Protein AF-A0A3M1QNT5-F1 (afdb_monomer_lite)

Foldseek 3Di:
DDDDCVVPVVVCVVVVPPAPPWDWDADPNDTPDIDHDDDDPVVVVVVVVCSVVDDDDPDDPPDPDD

Secondary structure (DSSP, 8-state):
----SSS-HHHHHHTT--SSSEEEEEETTEEEEEEESPPPHHHHHHHHHHHHH----S--------

Radius of gyration: 12.73 Å; chains: 1; bounding box: 28×28×32 Å

pLDDT: mean 80.83, std 13.51, range [35.22, 92.0]

Sequence (66 aa):
AKVDVDANPGLSQTFRIQSIPTIMLLKDRTIVFSQPGALPEPAFRQLLDQLIALEVPAEEQADPAE

Structure (mmCIF, N/CA/C/O backbone):
data_AF-A0A3M1QNT5-F1
#
_entry.id   AF-A0A3M1QNT5-F1
#
loop_
_atom_site.group_PDB
_atom_site.id
_atom_site.type_symbol
_atom_site.label_atom_id
_atom_site.label_alt_id
_atom_site.label_comp_id
_atom_site.label_asym_id
_atom_site.label_entity_id
_atom_site.label_seq_id
_atom_site.pdbx_PDB_ins_code
_atom_site.Cartn_x
_atom_site.Cartn_y
_atom_site.Cartn_z
_atom_site.occupancy
_atom_site.B_iso_or_equiv
_atom_site.auth_seq_id
_atom_site.auth_comp_id
_atom_site.auth_asym_id
_atom_site.auth_atom_id
_atom_site.pdbx_PDB_model_num
ATOM 1 N N . ALA A 1 1 ? 0.486 -10.847 0.184 1.00 83.56 1 ALA A N 1
ATOM 2 C CA . ALA A 1 1 ? 0.541 -11.660 -1.054 1.00 83.56 1 ALA A CA 1
ATOM 3 C C . ALA A 1 1 ? 1.209 -10.839 -2.152 1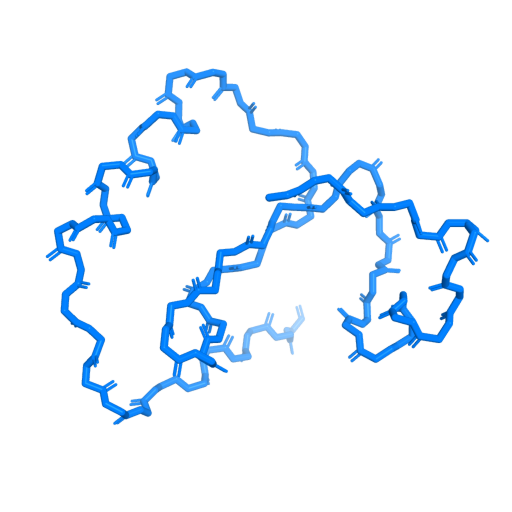.00 83.56 1 ALA A C 1
ATOM 5 O O . ALA A 1 1 ? 1.160 -9.619 -2.064 1.00 83.56 1 ALA A O 1
ATOM 6 N N . LYS A 1 2 ? 1.827 -11.472 -3.157 1.00 86.06 2 LYS A N 1
ATOM 7 C CA . LYS A 1 2 ? 2.302 -10.775 -4.364 1.00 86.06 2 LYS A CA 1
ATOM 8 C C . LYS A 1 2 ? 1.279 -10.990 -5.474 1.00 86.06 2 LYS A C 1
ATOM 10 O O . LYS A 1 2 ? 0.909 -12.134 -5.720 1.00 86.06 2 LYS A O 1
ATOM 15 N N . VAL A 1 3 ? 0.841 -9.914 -6.116 1.00 87.25 3 VAL A N 1
ATOM 16 C CA . VAL A 1 3 ? -0.102 -9.954 -7.241 1.00 87.25 3 VAL A CA 1
ATOM 17 C C . VAL A 1 3 ? 0.596 -9.378 -8.465 1.00 87.25 3 VAL A C 1
ATOM 19 O O . VAL A 1 3 ? 1.258 -8.349 -8.367 1.00 87.25 3 VAL A O 1
ATOM 22 N N . ASP A 1 4 ? 0.477 -10.072 -9.592 1.00 89.38 4 ASP A N 1
ATOM 23 C CA . ASP A 1 4 ? 0.974 -9.613 -10.886 1.00 89.38 4 ASP A CA 1
ATOM 24 C C . ASP A 1 4 ? -0.121 -8.791 -11.579 1.00 89.38 4 ASP A C 1
ATOM 26 O O . ASP A 1 4 ? -1.204 -9.305 -11.867 1.00 89.38 4 ASP A O 1
ATOM 30 N N . VAL A 1 5 ? 0.147 -7.507 -11.793 1.00 86.12 5 VAL A N 1
ATOM 31 C CA . VAL A 1 5 ? -0.793 -6.547 -12.385 1.00 86.12 5 VAL A CA 1
ATOM 32 C C . VAL A 1 5 ? -0.880 -6.658 -13.909 1.00 86.12 5 VAL A C 1
ATOM 34 O O . VAL A 1 5 ? -1.914 -6.296 -14.473 1.00 86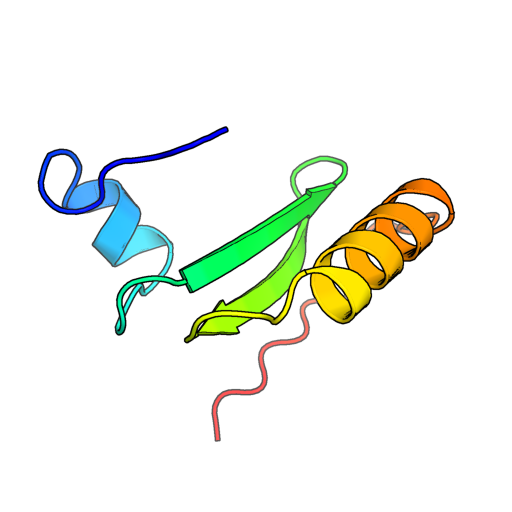.12 5 VAL A O 1
ATOM 37 N N . ASP A 1 6 ? 0.147 -7.209 -14.562 1.00 86.19 6 ASP A N 1
ATOM 38 C CA . ASP A 1 6 ? 0.177 -7.435 -16.010 1.00 86.19 6 ASP A CA 1
ATOM 39 C C . ASP A 1 6 ? -0.674 -8.657 -16.369 1.00 86.19 6 ASP A C 1
ATOM 41 O O . ASP A 1 6 ? -1.442 -8.642 -17.332 1.00 86.19 6 ASP A O 1
ATOM 45 N N . ALA A 1 7 ? -0.611 -9.700 -15.537 1.00 91.25 7 ALA A N 1
ATOM 46 C CA . ALA A 1 7 ? -1.466 -10.878 -15.667 1.00 91.25 7 ALA A CA 1
ATOM 47 C C . ALA A 1 7 ? -2.926 -10.623 -15.234 1.00 91.25 7 ALA A C 1
ATOM 49 O O . ALA A 1 7 ? -3.811 -11.409 -15.574 1.00 91.25 7 ALA A O 1
ATOM 50 N N . ASN A 1 8 ? -3.196 -9.546 -14.481 1.00 88.19 8 ASN A N 1
ATOM 51 C CA . ASN A 1 8 ? -4.512 -9.244 -13.905 1.00 88.19 8 ASN A CA 1
ATOM 52 C C . ASN A 1 8 ? -4.956 -7.788 -14.165 1.00 88.19 8 ASN A C 1
ATOM 54 O O . ASN A 1 8 ? -5.186 -7.036 -13.212 1.00 88.19 8 ASN A O 1
ATOM 58 N N . PRO A 1 9 ? -5.169 -7.379 -15.430 1.00 84.94 9 PRO A N 1
ATOM 59 C CA . PRO A 1 9 ? -5.499 -5.993 -15.775 1.00 84.94 9 PRO A CA 1
ATOM 60 C C . PRO A 1 9 ? -6.779 -5.482 -15.092 1.00 84.94 9 PRO A C 1
ATOM 62 O O . PRO A 1 9 ? -6.865 -4.307 -14.748 1.00 84.94 9 PRO A O 1
ATOM 65 N N . GLY A 1 10 ? -7.759 -6.355 -14.826 1.00 87.94 10 GLY A N 1
ATOM 66 C CA . GLY A 1 10 ? -8.983 -5.989 -14.101 1.00 87.94 10 GLY A CA 1
ATOM 67 C C . GLY A 1 10 ? -8.731 -5.533 -12.658 1.00 87.94 10 GLY A C 1
ATOM 68 O O . GLY A 1 10 ? -9.358 -4.577 -12.197 1.00 87.94 10 GLY A O 1
ATOM 69 N N . LEU A 1 11 ? -7.780 -6.161 -11.956 1.00 85.12 11 LEU A N 1
ATOM 70 C CA . LEU A 1 11 ? -7.375 -5.738 -10.610 1.00 85.12 11 LEU A CA 1
ATOM 71 C C . LEU A 1 11 ? -6.632 -4.403 -10.671 1.00 85.12 11 LEU A C 1
ATOM 73 O O . LEU A 1 11 ? -6.936 -3.503 -9.895 1.00 85.12 11 LEU A O 1
ATOM 77 N N . SER A 1 12 ? -5.732 -4.240 -11.638 1.00 83.38 12 SER A N 1
ATOM 78 C CA . SER A 1 12 ? -4.982 -2.999 -11.857 1.00 83.38 12 SER A CA 1
ATOM 79 C C . SER A 1 12 ? -5.910 -1.803 -12.081 1.00 83.38 12 SER A C 1
ATOM 81 O O . SER A 1 12 ? -5.696 -0.743 -11.501 1.00 83.38 12 SER A O 1
ATOM 83 N N . GLN A 1 13 ? -6.984 -1.991 -12.854 1.00 85.88 13 GLN A N 1
ATOM 84 C CA . GLN A 1 13 ? -8.010 -0.967 -13.074 1.00 85.88 13 GLN A CA 1
ATOM 85 C C . GLN A 1 13 ? -8.842 -0.701 -11.810 1.00 85.88 13 GLN A C 1
ATOM 87 O O . GLN A 1 13 ? -9.046 0.454 -11.441 1.00 85.88 13 GLN A O 1
ATOM 92 N N . THR A 1 14 ? -9.285 -1.756 -11.117 1.00 85.38 14 THR A N 1
ATOM 93 C CA . THR A 1 14 ? -10.126 -1.637 -9.909 1.00 85.38 14 THR A CA 1
ATOM 94 C C . THR A 1 14 ? -9.401 -0.902 -8.782 1.00 85.38 14 THR A C 1
ATOM 96 O O . THR A 1 14 ? -9.978 -0.032 -8.137 1.00 85.38 14 THR A O 1
ATOM 99 N N . PHE A 1 15 ? -8.121 -1.209 -8.579 1.00 84.81 15 PHE A N 1
ATOM 100 C CA . PHE A 1 15 ? -7.275 -0.580 -7.564 1.00 84.81 15 PHE A CA 1
ATOM 101 C C . PHE A 1 15 ? -6.520 0.655 -8.082 1.00 84.81 15 PHE A C 1
ATOM 103 O O . PHE A 1 15 ? -5.653 1.168 -7.379 1.00 84.81 15 PHE A O 1
ATOM 110 N N . ARG A 1 16 ? -6.834 1.131 -9.300 1.00 84.00 16 ARG A N 1
ATOM 111 C CA . ARG A 1 16 ? -6.227 2.312 -9.943 1.00 84.00 16 ARG A CA 1
ATOM 112 C C . ARG A 1 16 ? -4.692 2.314 -9.866 1.00 84.00 16 ARG A C 1
ATOM 114 O O . ARG A 1 16 ? -4.078 3.330 -9.550 1.00 84.00 16 ARG A O 1
ATOM 121 N N . ILE A 1 17 ? -4.063 1.173 -10.145 1.00 84.62 17 ILE A N 1
ATOM 122 C CA . ILE A 1 17 ? -2.605 1.025 -10.099 1.00 84.62 17 ILE A CA 1
ATOM 123 C C . ILE A 1 17 ? -1.983 1.799 -11.266 1.00 84.62 17 ILE A C 1
ATOM 125 O O . ILE A 1 17 ? -2.098 1.392 -12.419 1.00 84.62 17 ILE A O 1
ATOM 129 N N . GLN A 1 18 ? -1.318 2.914 -10.960 1.00 83.38 18 GLN A N 1
ATOM 130 C CA . GLN A 1 18 ? -0.674 3.787 -11.955 1.00 83.38 18 GLN A CA 1
ATOM 131 C C . GLN A 1 18 ? 0.849 3.614 -12.024 1.00 83.38 18 GLN A C 1
ATOM 133 O O . GLN A 1 18 ? 1.485 4.074 -12.967 1.00 83.38 18 GLN A O 1
ATOM 138 N N . SER A 1 19 ? 1.452 2.968 -11.025 1.00 83.19 19 SER A N 1
ATOM 139 C CA . SER A 1 19 ? 2.898 2.757 -10.959 1.00 83.19 19 SER A CA 1
ATOM 140 C C . SER A 1 19 ? 3.242 1.412 -10.329 1.00 83.19 19 SER A C 1
ATOM 142 O O . SER A 1 19 ? 2.507 0.874 -9.497 1.00 83.19 19 SER A O 1
ATOM 144 N N . ILE A 1 20 ? 4.366 0.846 -10.759 1.00 85.31 20 ILE A N 1
ATOM 145 C CA . ILE A 1 20 ? 4.838 -0.465 -10.323 1.00 85.31 20 ILE A CA 1
ATOM 146 C C . ILE A 1 20 ? 6.253 -0.279 -9.754 1.00 85.31 20 ILE A C 1
ATOM 148 O O . ILE A 1 20 ? 7.110 0.245 -10.468 1.00 85.31 20 ILE A O 1
ATOM 152 N N . PRO A 1 21 ? 6.530 -0.704 -8.505 1.00 87.88 21 PRO A N 1
ATOM 153 C CA . PRO A 1 21 ? 5.623 -1.377 -7.566 1.00 87.88 21 PRO A CA 1
ATOM 154 C C . PRO A 1 21 ? 4.672 -0.408 -6.834 1.00 87.88 21 PRO A C 1
ATOM 156 O O . PRO A 1 21 ? 5.056 0.713 -6.525 1.00 87.88 21 PRO A O 1
ATOM 159 N N . THR A 1 22 ? 3.455 -0.860 -6.505 1.00 88.31 22 THR A N 1
ATOM 160 C CA . THR A 1 22 ? 2.534 -0.193 -5.560 1.00 88.31 22 THR A CA 1
ATOM 161 C C . THR A 1 22 ? 2.363 -1.083 -4.332 1.00 88.31 22 THR A C 1
ATOM 163 O O . THR A 1 22 ? 2.128 -2.287 -4.468 1.00 88.31 22 THR A O 1
ATOM 166 N N . ILE A 1 23 ? 2.484 -0.508 -3.136 1.00 89.94 23 ILE A N 1
ATOM 167 C CA . ILE A 1 23 ? 2.331 -1.221 -1.866 1.00 89.94 23 ILE A CA 1
ATOM 168 C C . ILE A 1 23 ? 0.981 -0.844 -1.260 1.00 89.94 23 ILE A C 1
ATOM 170 O O . ILE A 1 23 ? 0.708 0.328 -1.013 1.00 89.94 23 ILE A O 1
ATOM 174 N N . MET A 1 24 ? 0.147 -1.852 -1.003 1.00 86.88 24 MET A N 1
ATOM 175 C CA . MET A 1 24 ? -1.184 -1.687 -0.425 1.00 86.88 24 MET A CA 1
ATOM 176 C C . MET A 1 24 ? -1.341 -2.573 0.807 1.00 86.88 24 MET A C 1
ATOM 178 O O . MET A 1 24 ? -0.972 -3.751 0.782 1.00 86.88 24 MET A O 1
ATOM 182 N N . LEU A 1 25 ? -1.903 -2.012 1.875 1.00 88.38 25 LEU A N 1
ATOM 183 C CA . LEU A 1 25 ? -2.220 -2.729 3.105 1.00 88.38 25 LEU A CA 1
ATOM 184 C C . LEU A 1 25 ? -3.736 -2.834 3.241 1.00 88.38 25 LEU A C 1
ATOM 186 O O . LEU A 1 25 ? -4.450 -1.831 3.214 1.00 88.38 25 LEU A O 1
ATOM 190 N N . LEU A 1 26 ? -4.209 -4.069 3.387 1.00 86.12 26 LEU A N 1
ATOM 191 C CA . LEU A 1 26 ? -5.618 -4.389 3.562 1.00 86.12 26 LEU A CA 1
ATOM 192 C C . LEU A 1 26 ? -5.807 -5.025 4.937 1.00 86.12 26 LEU A C 1
ATOM 194 O O . LEU A 1 26 ? -5.127 -6.002 5.261 1.00 86.12 26 LEU A O 1
ATOM 198 N N . LYS A 1 27 ? -6.749 -4.501 5.720 1.00 83.94 27 LYS A N 1
ATOM 199 C CA . LYS A 1 27 ? -7.152 -5.044 7.020 1.00 83.94 27 LYS A CA 1
ATOM 200 C C . LYS A 1 27 ? -8.672 -5.083 7.091 1.00 83.94 27 LYS A C 1
ATOM 202 O O . LYS A 1 27 ? -9.327 -4.104 6.763 1.00 83.94 27 LYS A O 1
ATOM 207 N N . ASP A 1 28 ? -9.226 -6.252 7.407 1.00 85.12 28 ASP A N 1
ATOM 208 C CA . ASP A 1 28 ? -10.677 -6.477 7.511 1.00 85.12 28 ASP A CA 1
ATOM 209 C C . ASP A 1 28 ? -11.493 -6.018 6.285 1.00 85.12 28 ASP A C 1
ATOM 211 O O . ASP A 1 28 ? -12.603 -5.512 6.404 1.00 85.12 28 ASP A O 1
ATOM 215 N N . ARG A 1 29 ? -10.944 -6.240 5.077 1.00 83.44 29 ARG A N 1
ATOM 216 C CA . ARG A 1 29 ? -11.478 -5.788 3.768 1.00 83.44 29 ARG A CA 1
ATOM 217 C C . ARG A 1 29 ? -11.449 -4.272 3.532 1.00 83.44 29 ARG A C 1
ATOM 219 O O . ARG A 1 29 ? -11.912 -3.832 2.484 1.00 83.44 29 ARG A O 1
ATOM 226 N N . THR A 1 30 ? -10.835 -3.506 4.422 1.00 83.94 30 THR A N 1
ATOM 227 C CA . THR A 1 30 ? -10.597 -2.070 4.263 1.00 83.94 30 THR A CA 1
ATOM 228 C C . THR A 1 30 ? -9.155 -1.827 3.831 1.00 83.94 30 THR A C 1
ATOM 230 O O . THR A 1 30 ? -8.222 -2.441 4.355 1.00 83.94 30 THR A O 1
ATOM 233 N N . ILE A 1 31 ? -8.954 -0.936 2.859 1.00 85.81 31 ILE A N 1
ATOM 234 C CA . ILE A 1 31 ? -7.619 -0.459 2.487 1.00 85.81 31 ILE A CA 1
ATOM 235 C C . ILE A 1 31 ? -7.233 0.616 3.499 1.00 85.81 31 ILE A C 1
ATOM 237 O O . ILE A 1 31 ? -7.887 1.649 3.572 1.00 85.81 31 ILE A O 1
ATOM 241 N N . VAL A 1 32 ? -6.183 0.370 4.276 1.00 85.75 32 VAL A N 1
ATOM 242 C CA . VAL A 1 32 ? -5.703 1.316 5.302 1.00 85.75 32 VAL A CA 1
ATOM 243 C C . VAL A 1 32 ? -4.472 2.094 4.855 1.00 85.75 32 VAL A C 1
ATOM 245 O O . VAL A 1 32 ? -4.096 3.086 5.468 1.00 85.75 32 VAL A O 1
ATOM 2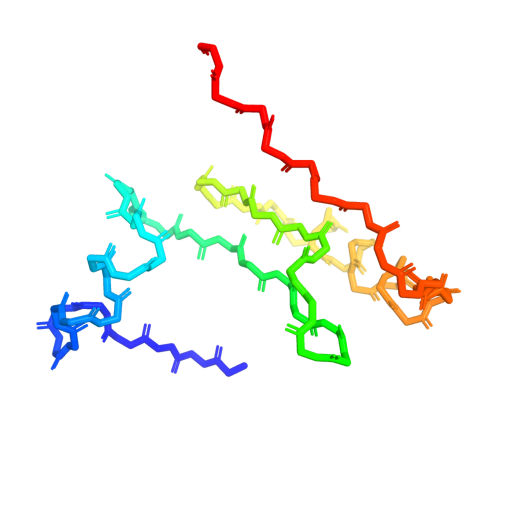48 N N . PHE A 1 33 ? -3.815 1.629 3.794 1.00 85.44 33 PHE A N 1
ATOM 249 C CA . PHE A 1 33 ? -2.640 2.272 3.228 1.00 85.44 33 PHE A 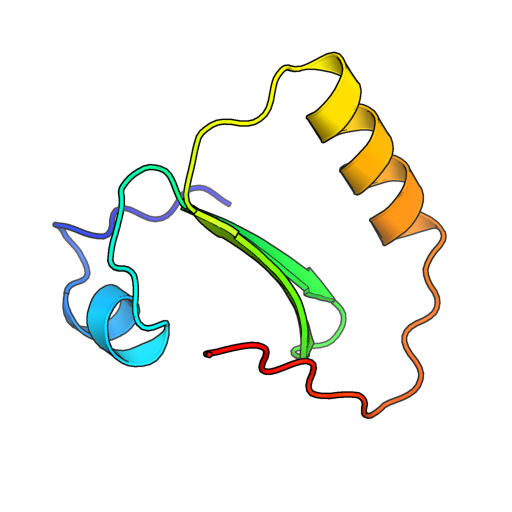CA 1
ATOM 250 C C . PHE A 1 33 ? -2.500 1.881 1.762 1.00 85.44 33 PHE A C 1
ATOM 252 O O . PHE A 1 33 ? -2.639 0.706 1.410 1.00 85.44 33 PHE A O 1
ATOM 259 N N . SER A 1 34 ? -2.177 2.853 0.918 1.00 87.75 34 SER A N 1
ATOM 260 C CA . SER A 1 34 ? -1.815 2.642 -0.478 1.00 87.75 34 SER A CA 1
ATOM 261 C C . SER A 1 34 ? -0.762 3.672 -0.849 1.00 87.75 34 SER A C 1
ATOM 263 O O . SER A 1 34 ? -1.025 4.871 -0.784 1.00 87.75 34 SER A O 1
ATOM 265 N N . GLN A 1 35 ? 0.436 3.217 -1.204 1.00 85.75 35 GLN A N 1
ATOM 266 C CA . GLN A 1 35 ? 1.498 4.097 -1.669 1.00 85.75 35 GLN A CA 1
ATOM 267 C C . GLN A 1 35 ? 2.106 3.564 -2.971 1.00 85.75 35 GLN A C 1
ATOM 269 O O . GLN A 1 35 ? 2.568 2.416 -3.010 1.00 85.75 35 GLN A O 1
ATOM 274 N N . PRO A 1 36 ? 2.144 4.391 -4.029 1.00 86.94 36 PRO A N 1
ATOM 275 C CA . PRO A 1 36 ? 2.937 4.100 -5.210 1.00 86.94 36 PRO A CA 1
ATOM 276 C C . PRO A 1 36 ? 4.434 4.221 -4.895 1.00 86.94 36 PRO A C 1
ATOM 278 O O . PRO A 1 36 ? 4.875 5.206 -4.306 1.00 86.94 36 PRO A O 1
ATOM 281 N N . GLY A 1 37 ? 5.225 3.243 -5.330 1.00 84.75 37 GLY A N 1
ATOM 282 C CA . GLY A 1 37 ? 6.679 3.244 -5.198 1.00 84.75 37 GLY A CA 1
ATOM 283 C C . GLY A 1 37 ? 7.238 2.181 -4.253 1.00 84.75 37 GLY A C 1
ATOM 284 O O . GLY A 1 37 ? 6.529 1.484 -3.526 1.00 84.75 37 GLY A O 1
ATOM 285 N N . ALA A 1 38 ? 8.562 2.038 -4.297 1.00 85.69 38 ALA A N 1
ATOM 286 C CA . ALA A 1 38 ? 9.288 1.111 -3.443 1.00 85.69 38 ALA A CA 1
ATOM 287 C C . ALA A 1 38 ? 9.588 1.754 -2.083 1.00 85.69 38 ALA A C 1
ATOM 289 O O . ALA A 1 38 ? 10.145 2.848 -2.010 1.00 85.69 38 ALA A O 1
ATOM 290 N N . LEU A 1 39 ? 9.271 1.035 -1.010 1.00 85.12 39 LEU A N 1
ATOM 291 C CA . LEU A 1 39 ? 9.643 1.409 0.350 1.00 85.12 39 LEU A CA 1
ATOM 292 C C . LEU A 1 39 ? 10.969 0.737 0.742 1.00 85.12 39 LEU A C 1
ATOM 294 O O . LEU A 1 39 ? 11.168 -0.441 0.429 1.00 85.12 39 LEU A O 1
ATOM 298 N N . PRO A 1 40 ? 11.872 1.439 1.450 1.00 90.00 40 PRO A N 1
ATOM 299 C CA . PRO A 1 40 ? 13.060 0.815 2.013 1.00 90.00 40 PRO A CA 1
ATOM 300 C C . PRO A 1 40 ? 12.664 -0.188 3.105 1.00 90.00 40 PRO A C 1
ATOM 302 O O . PRO A 1 40 ? 11.695 0.019 3.838 1.00 90.00 40 PRO A O 1
ATOM 305 N N . GLU A 1 41 ? 13.446 -1.259 3.248 1.00 90.06 41 GLU A N 1
ATOM 306 C CA . GLU A 1 41 ? 13.169 -2.353 4.189 1.00 90.06 41 GLU A CA 1
ATOM 307 C C . GLU A 1 41 ? 12.800 -1.906 5.621 1.00 90.06 41 GLU A C 1
ATOM 309 O O . GLU A 1 41 ? 11.786 -2.391 6.130 1.00 90.06 41 GLU A O 1
ATOM 314 N N . PRO A 1 42 ? 13.539 -0.994 6.290 1.00 92.00 42 PRO A N 1
ATOM 315 C CA . PRO A 1 42 ? 13.182 -0.584 7.649 1.00 92.00 42 PRO A CA 1
ATOM 316 C C . PRO A 1 42 ? 11.807 0.090 7.716 1.00 92.00 42 PRO A C 1
ATOM 318 O O . PRO A 1 42 ? 11.025 -0.223 8.610 1.00 92.00 42 PRO A O 1
ATOM 321 N N . ALA A 1 43 ? 11.473 0.944 6.743 1.00 88.19 43 ALA A N 1
ATOM 322 C CA . ALA A 1 43 ? 10.171 1.606 6.693 1.00 88.19 43 ALA A CA 1
ATOM 323 C C . ALA A 1 43 ? 9.044 0.598 6.432 1.00 88.19 43 ALA A C 1
ATOM 325 O O . ALA A 1 43 ? 7.983 0.676 7.046 1.00 88.19 43 ALA A O 1
ATOM 326 N N . PHE A 1 44 ? 9.291 -0.390 5.568 1.00 88.25 44 PHE A N 1
ATOM 327 C CA . PHE A 1 44 ? 8.335 -1.462 5.313 1.00 88.25 44 PHE A CA 1
ATOM 328 C C . PHE A 1 44 ? 8.058 -2.296 6.571 1.00 88.25 44 PHE A C 1
ATOM 330 O O . PHE A 1 44 ? 6.900 -2.566 6.880 1.00 88.25 44 PHE A O 1
ATOM 337 N N . ARG A 1 45 ? 9.096 -2.653 7.341 1.00 91.19 45 ARG A N 1
ATOM 338 C CA . ARG A 1 45 ? 8.924 -3.357 8.624 1.00 91.19 45 ARG A CA 1
ATOM 339 C C . ARG A 1 45 ? 8.108 -2.530 9.620 1.00 91.19 45 ARG A C 1
ATOM 341 O O . ARG A 1 45 ? 7.160 -3.051 10.191 1.00 91.19 45 ARG A O 1
ATOM 348 N N . GLN A 1 46 ? 8.400 -1.236 9.755 1.00 89.75 46 GLN A N 1
ATOM 349 C CA . GLN A 1 46 ? 7.637 -0.350 10.642 1.00 89.75 46 GLN A CA 1
ATOM 350 C C . GLN A 1 46 ? 6.162 -0.229 10.236 1.00 89.75 46 GLN A C 1
ATOM 352 O O . GLN A 1 46 ? 5.297 -0.177 11.106 1.00 89.75 46 GLN A O 1
ATOM 357 N N . LEU A 1 47 ? 5.861 -0.188 8.934 1.00 86.62 47 LEU A N 1
ATOM 358 C CA . LEU A 1 47 ? 4.483 -0.186 8.434 1.00 86.62 47 LEU A CA 1
ATOM 359 C C . LEU A 1 47 ? 3.751 -1.490 8.762 1.00 86.62 47 LEU A C 1
ATOM 361 O O . LEU A 1 47 ? 2.571 -1.456 9.104 1.00 86.62 47 LEU A O 1
ATOM 365 N N . LEU A 1 48 ? 4.437 -2.635 8.693 1.00 88.69 48 LEU A N 1
ATOM 366 C CA . LEU A 1 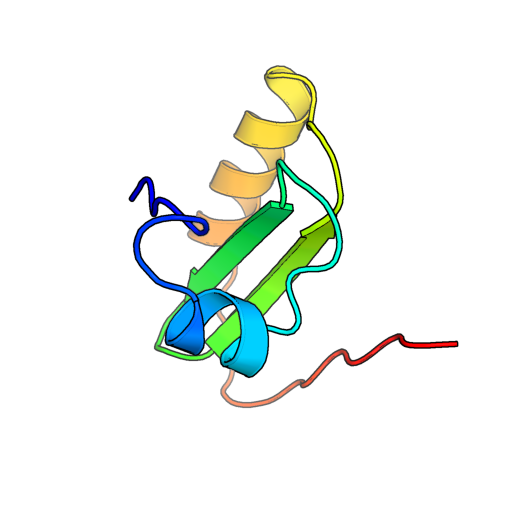48 ? 3.864 -3.918 9.104 1.00 88.69 48 LEU A CA 1
ATOM 367 C C . LEU A 1 48 ? 3.557 -3.943 10.604 1.00 88.69 48 LEU A C 1
ATOM 369 O O . LEU A 1 48 ? 2.462 -4.352 10.985 1.00 88.69 48 LEU A O 1
ATOM 373 N N . ASP A 1 49 ? 4.478 -3.468 11.443 1.00 91.44 49 ASP A N 1
ATOM 374 C CA . ASP A 1 49 ? 4.265 -3.397 12.894 1.00 91.44 49 ASP A CA 1
ATOM 375 C C . ASP A 1 49 ? 3.070 -2.490 13.233 1.00 91.44 49 ASP A C 1
ATOM 377 O O . ASP A 1 49 ? 2.209 -2.855 14.038 1.00 91.44 49 ASP A O 1
ATOM 381 N N . GLN A 1 50 ? 2.963 -1.340 12.555 1.00 87.12 50 GLN A N 1
ATOM 382 C CA . GLN A 1 50 ? 1.821 -0.432 12.674 1.00 87.12 50 GLN A CA 1
ATOM 383 C C . GLN A 1 50 ? 0.518 -1.100 12.240 1.00 87.12 50 GLN A C 1
ATOM 385 O O . GLN A 1 50 ? -0.473 -0.992 12.947 1.00 87.12 50 GLN A O 1
ATOM 390 N N . LEU A 1 51 ? 0.505 -1.834 11.125 1.00 85.88 51 LEU A N 1
ATOM 391 C CA . LEU A 1 51 ? -0.683 -2.545 10.649 1.00 85.88 51 LEU A CA 1
ATOM 392 C C . LEU A 1 51 ? -1.173 -3.602 11.646 1.00 85.88 51 LEU A C 1
ATOM 394 O O . LEU A 1 51 ? -2.379 -3.810 11.793 1.00 85.88 51 LEU A O 1
ATOM 398 N N . ILE A 1 52 ? -0.251 -4.295 12.316 1.00 87.88 52 ILE A N 1
ATOM 399 C CA . ILE A 1 52 ? -0.583 -5.297 13.332 1.00 87.88 52 ILE A CA 1
ATOM 400 C C . ILE A 1 52 ? -1.222 -4.614 14.545 1.00 87.88 52 ILE A C 1
ATOM 402 O O . ILE A 1 52 ? -2.280 -5.058 14.990 1.00 87.88 52 ILE A O 1
ATOM 406 N N . ALA A 1 53 ? -0.621 -3.522 15.022 1.00 87.94 53 ALA A N 1
ATOM 407 C CA . ALA A 1 53 ? -1.103 -2.751 16.166 1.00 87.94 53 ALA A CA 1
ATOM 408 C C . ALA A 1 53 ? -2.364 -1.916 15.872 1.00 87.94 53 ALA A C 1
ATOM 410 O O . ALA A 1 53 ? -3.089 -1.562 16.798 1.00 87.94 53 ALA A O 1
ATOM 411 N N . LEU A 1 54 ? -2.626 -1.590 14.603 1.00 82.88 54 LEU A N 1
ATOM 412 C CA . LEU A 1 54 ? -3.752 -0.761 14.191 1.00 82.88 54 LEU A CA 1
ATOM 413 C C . LEU A 1 54 ? -5.067 -1.525 14.354 1.00 82.88 54 LEU A C 1
ATOM 415 O O . LEU A 1 54 ? -5.357 -2.445 13.589 1.00 82.88 54 LEU A O 1
ATOM 419 N N . GLU A 1 55 ? -5.892 -1.122 15.310 1.00 80.56 55 GLU A N 1
ATOM 420 C CA . GLU A 1 55 ? -7.307 -1.483 15.325 1.00 80.56 55 GLU A CA 1
ATOM 421 C C . GLU A 1 55 ? -8.035 -0.545 14.370 1.00 80.56 55 GLU A C 1
ATOM 423 O O . GLU A 1 55 ? -8.040 0.668 14.558 1.00 80.56 55 GLU A O 1
ATOM 428 N N . VAL A 1 56 ? -8.587 -1.109 13.298 1.00 67.31 56 VAL A N 1
ATOM 429 C CA . VAL A 1 56 ? -9.330 -0.352 12.291 1.00 67.31 56 VAL A CA 1
ATOM 430 C C . VAL A 1 56 ? -10.788 -0.357 12.743 1.00 67.31 56 VAL A C 1
ATOM 432 O O . VAL A 1 56 ? -11.453 -1.384 12.578 1.00 67.31 56 VAL A O 1
ATOM 435 N N . PRO A 1 57 ? -11.315 0.725 13.349 1.00 64.19 57 PRO A N 1
ATOM 436 C CA . PRO A 1 57 ? -12.756 0.895 13.386 1.00 64.19 57 PRO A CA 1
ATOM 437 C C . PRO A 1 57 ? -13.247 0.929 11.938 1.00 64.19 57 PRO A C 1
ATOM 439 O O . PRO A 1 57 ? -12.559 1.439 11.052 1.00 64.19 57 PRO A O 1
ATOM 442 N N . ALA A 1 58 ? -14.404 0.324 11.680 1.00 56.19 58 ALA A N 1
ATOM 443 C CA . ALA A 1 58 ? -15.013 0.411 10.366 1.00 56.19 58 ALA A CA 1
ATOM 444 C C . ALA A 1 58 ? -15.110 1.898 9.984 1.00 56.19 58 ALA A C 1
ATOM 446 O O . ALA A 1 58 ? -15.685 2.671 10.743 1.00 56.19 58 ALA A O 1
ATOM 447 N N . GLU A 1 59 ? -14.566 2.246 8.815 1.00 57.47 59 GLU A N 1
ATOM 448 C CA . GLU A 1 59 ? -14.667 3.553 8.143 1.00 57.47 59 GLU A CA 1
ATOM 449 C C . GLU A 1 59 ? -13.597 4.610 8.505 1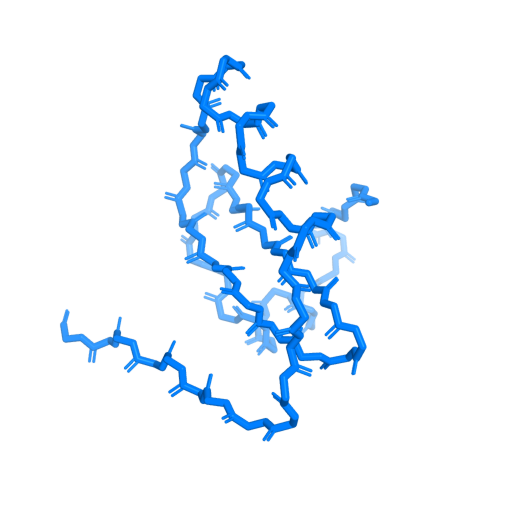.00 57.47 59 GLU A C 1
ATOM 451 O O . GLU A 1 59 ? -13.687 5.308 9.504 1.00 57.47 59 GLU A O 1
ATOM 456 N N . GLU A 1 60 ? -12.614 4.784 7.611 1.00 51.94 60 GLU A N 1
ATOM 457 C CA . GLU A 1 60 ? -12.146 6.106 7.157 1.00 51.94 60 GLU A CA 1
ATOM 458 C C . GLU A 1 60 ? -11.458 5.904 5.800 1.00 51.94 60 GLU A C 1
ATOM 460 O O . GLU A 1 60 ? -10.355 5.360 5.690 1.00 51.94 60 GLU A O 1
ATOM 465 N N . GLN A 1 61 ? -12.178 6.269 4.743 1.00 49.28 61 GLN A N 1
ATOM 466 C CA . GLN A 1 61 ? -11.689 6.272 3.373 1.00 49.28 61 GLN A CA 1
ATOM 467 C C . GLN A 1 61 ? -10.786 7.495 3.216 1.00 49.28 61 GLN A C 1
ATOM 469 O O . GLN A 1 61 ? -11.243 8.573 2.849 1.00 49.28 61 GLN A O 1
ATOM 474 N N . ALA A 1 62 ? -9.494 7.342 3.490 1.00 47.88 62 ALA A N 1
ATOM 475 C CA . ALA A 1 62 ? -8.519 8.325 3.049 1.00 47.88 62 ALA A CA 1
ATOM 476 C C . ALA A 1 62 ? -8.274 8.124 1.544 1.00 47.88 62 ALA A C 1
ATOM 478 O O . ALA A 1 62 ? -7.351 7.420 1.135 1.00 47.88 62 ALA A O 1
ATOM 479 N N . ASP A 1 63 ? -9.127 8.736 0.725 1.00 52.22 63 ASP A N 1
ATOM 480 C CA . ASP A 1 63 ? -8.790 9.174 -0.631 1.00 52.22 63 ASP A CA 1
ATOM 481 C C . ASP A 1 63 ? -8.060 10.530 -0.505 1.00 52.22 63 ASP A C 1
ATOM 483 O O . ASP A 1 63 ? -8.717 11.550 -0.292 1.00 52.22 63 ASP A O 1
ATOM 487 N N . PRO A 1 64 ? -6.722 10.610 -0.637 1.00 50.03 64 PRO A N 1
ATOM 488 C CA . PRO A 1 64 ? -6.079 11.844 -1.045 1.00 50.03 64 PRO A CA 1
ATOM 489 C C . PRO A 1 64 ? -5.638 11.667 -2.498 1.00 50.03 64 PRO A C 1
ATOM 491 O O . PRO A 1 64 ? -4.535 11.205 -2.787 1.00 50.03 64 PRO A O 1
ATOM 494 N N . ALA A 1 65 ? -6.531 12.010 -3.419 1.00 41.66 65 ALA A N 1
ATOM 495 C CA . ALA A 1 65 ? -6.148 12.366 -4.774 1.00 41.66 65 ALA A CA 1
ATOM 496 C C . ALA A 1 65 ? -6.417 13.864 -4.932 1.00 41.66 65 ALA A C 1
ATOM 498 O O . ALA A 1 65 ? -7.544 14.265 -5.217 1.00 41.66 65 ALA A O 1
ATOM 499 N N . GLU A 1 66 ? -5.380 14.667 -4.709 1.00 35.22 66 GLU A N 1
ATOM 500 C CA . GLU A 1 66 ? -5.244 15.980 -5.342 1.00 35.22 66 GLU A CA 1
ATOM 501 C C . GLU A 1 66 ? -4.026 15.943 -6.267 1.00 35.22 66 GLU A C 1
ATOM 503 O O . GLU A 1 66 ? -2.986 15.380 -5.846 1.00 35.22 66 GLU A O 1
#